Protein AF-A0A7V4Y3V0-F1 (afdb_monomer)

pLDDT: mean 94.72, std 4.35, range [62.28, 98.44]

Mean predicted aligned error: 4.03 Å

Structure (mmCIF, N/CA/C/O backbone):
data_AF-A0A7V4Y3V0-F1
#
_entry.id   AF-A0A7V4Y3V0-F1
#
loop_
_atom_site.group_PDB
_atom_site.id
_atom_site.type_symbol
_atom_site.label_atom_id
_atom_site.label_alt_id
_atom_site.label_comp_id
_atom_site.label_asym_id
_atom_site.label_entity_id
_atom_site.label_seq_id
_atom_site.pdbx_PDB_ins_code
_atom_site.Cartn_x
_atom_site.Cartn_y
_atom_site.Cartn_z
_atom_site.occupancy
_atom_site.B_iso_or_equiv
_atom_site.auth_seq_id
_atom_site.auth_comp_id
_atom_site.auth_asym_id
_atom_site.auth_atom_id
_atom_site.pdbx_PDB_model_num
ATOM 1 N N . ARG A 1 1 ? 7.352 -3.217 14.058 1.00 81.56 1 ARG A N 1
ATOM 2 C CA . ARG A 1 1 ? 6.715 -2.488 15.185 1.00 81.56 1 ARG A CA 1
ATOM 3 C C . ARG A 1 1 ? 5.507 -1.683 14.706 1.00 81.56 1 ARG A C 1
ATOM 5 O O . ARG A 1 1 ? 4.426 -2.053 15.117 1.00 81.56 1 ARG A O 1
ATOM 12 N N . LEU A 1 2 ? 5.648 -0.708 13.795 1.00 90.06 2 LEU A N 1
ATOM 13 C CA . LEU A 1 2 ? 4.498 -0.017 13.173 1.00 90.06 2 LEU A CA 1
ATOM 14 C C . LEU A 1 2 ? 3.911 -0.774 11.967 1.00 90.06 2 LEU A C 1
ATOM 16 O O . LEU A 1 2 ? 2.715 -1.006 11.931 1.00 90.06 2 LEU A O 1
ATOM 20 N N . ALA A 1 3 ? 4.748 -1.242 11.032 1.00 90.00 3 ALA A N 1
ATOM 21 C CA . ALA A 1 3 ? 4.279 -1.979 9.847 1.00 90.00 3 ALA A CA 1
ATOM 22 C C . ALA A 1 3 ? 3.391 -3.193 10.190 1.00 90.00 3 ALA A C 1
ATOM 24 O O . ALA A 1 3 ? 2.362 -3.409 9.563 1.00 90.00 3 ALA A O 1
ATOM 25 N N . GLU A 1 4 ? 3.754 -3.946 11.234 1.00 91.62 4 GLU A N 1
ATOM 26 C CA . GLU A 1 4 ? 2.937 -5.069 11.710 1.00 91.62 4 GLU A CA 1
ATOM 27 C C . GLU A 1 4 ? 1.598 -4.601 12.297 1.00 91.62 4 GLU A C 1
ATOM 29 O O . GLU A 1 4 ? 0.585 -5.238 12.042 1.00 91.62 4 GLU A O 1
ATOM 34 N N . LYS A 1 5 ? 1.568 -3.472 13.027 1.00 94.38 5 LYS A N 1
ATOM 35 C CA . LYS A 1 5 ? 0.326 -2.872 13.544 1.00 94.38 5 LYS A CA 1
ATOM 36 C C . LYS A 1 5 ? -0.589 -2.422 12.406 1.00 94.38 5 LYS A C 1
ATOM 38 O O . LYS A 1 5 ? -1.765 -2.757 12.425 1.00 94.38 5 LYS A O 1
ATOM 43 N N . LEU A 1 6 ? -0.037 -1.745 11.396 1.00 94.81 6 LEU A N 1
ATOM 44 C CA . LEU A 1 6 ? -0.783 -1.340 10.200 1.00 94.81 6 LEU A CA 1
ATOM 45 C C . LEU A 1 6 ? -1.409 -2.555 9.520 1.00 94.81 6 LEU A C 1
ATOM 47 O O . LEU A 1 6 ? -2.603 -2.562 9.253 1.00 94.81 6 LEU A O 1
ATOM 51 N N . LYS A 1 7 ? -0.634 -3.632 9.338 1.00 93.44 7 LYS A N 1
ATOM 52 C CA . LYS A 1 7 ? -1.130 -4.874 8.737 1.00 93.44 7 LYS A CA 1
ATOM 53 C C . LYS A 1 7 ? -2.375 -5.420 9.445 1.00 93.44 7 LYS A C 1
ATOM 55 O O . LYS A 1 7 ? -3.254 -5.957 8.781 1.00 93.44 7 LYS A O 1
ATOM 60 N N . GLN A 1 8 ? -2.468 -5.270 10.768 1.00 95.06 8 GLN A N 1
ATOM 61 C CA . GLN A 1 8 ? -3.620 -5.749 11.533 1.00 95.06 8 GLN A CA 1
ATOM 62 C C . GLN A 1 8 ? -4.925 -5.003 11.225 1.00 95.06 8 GLN A C 1
ATOM 64 O O . GLN A 1 8 ? -5.981 -5.584 11.463 1.00 95.06 8 GLN A O 1
ATOM 69 N N . ILE A 1 9 ? -4.882 -3.781 10.674 1.00 96.56 9 ILE A N 1
ATOM 70 C CA . ILE A 1 9 ? -6.077 -3.027 10.244 1.00 96.56 9 ILE A CA 1
ATOM 71 C C . ILE A 1 9 ? -6.858 -3.845 9.210 1.00 96.56 9 ILE A C 1
ATOM 73 O O . ILE A 1 9 ? -8.041 -4.131 9.381 1.00 96.56 9 ILE A O 1
ATOM 77 N N . TRP A 1 10 ? -6.176 -4.308 8.163 1.00 95.38 10 TRP A N 1
ATOM 78 C CA . TRP A 1 10 ? -6.819 -5.031 7.062 1.00 95.38 10 TRP A CA 1
ATOM 79 C C . TRP A 1 10 ? -7.136 -6.498 7.383 1.00 95.38 10 TRP A C 1
ATOM 81 O O . TRP A 1 10 ? -7.841 -7.157 6.623 1.00 95.38 10 TRP A O 1
ATOM 91 N N . LEU A 1 11 ? -6.639 -7.015 8.511 1.00 93.88 11 LEU A N 1
ATOM 92 C CA . LEU A 1 11 ? -6.898 -8.380 8.981 1.00 93.88 11 LEU A CA 1
ATOM 93 C C . LEU A 1 11 ? -8.047 -8.472 9.994 1.00 93.88 11 LEU A C 1
ATOM 95 O O . LEU A 1 11 ? -8.321 -9.563 10.499 1.00 93.88 11 LEU A O 1
ATOM 99 N N . GLN A 1 12 ? -8.707 -7.355 10.301 1.00 96.12 12 GLN A N 1
ATOM 100 C CA . GLN A 1 12 ? -9.849 -7.338 11.205 1.00 96.12 12 GLN A CA 1
ATOM 101 C C . GLN A 1 12 ? -11.042 -8.161 10.670 1.00 96.12 12 GLN A C 1
ATOM 103 O O . GLN A 1 12 ? -11.193 -8.388 9.462 1.00 96.12 12 GLN A O 1
ATOM 108 N N . PRO A 1 13 ? -11.908 -8.667 11.567 1.00 93.69 13 PRO A N 1
ATOM 109 C CA . PRO A 1 13 ? -13.053 -9.479 11.166 1.00 93.69 13 PRO A CA 1
ATOM 110 C C . PRO A 1 13 ? -14.083 -8.683 10.358 1.00 93.69 13 PRO A C 1
ATOM 112 O O . PRO A 1 13 ? -14.704 -9.239 9.450 1.00 93.69 13 PRO A O 1
ATOM 115 N N . ASP A 1 14 ? -14.225 -7.388 10.624 1.00 95.00 14 ASP A N 1
ATOM 116 C CA . ASP A 1 14 ? -15.209 -6.514 9.996 1.00 95.00 14 ASP A CA 1
ATOM 117 C C . ASP A 1 14 ? -14.655 -5.101 9.783 1.00 95.00 14 ASP A C 1
ATOM 119 O O . ASP A 1 14 ? -13.622 -4.711 10.329 1.00 95.00 14 ASP A O 1
ATOM 123 N N . ARG A 1 15 ? -15.363 -4.327 8.963 1.00 96.12 15 ARG A N 1
ATOM 124 C CA . ARG A 1 15 ? -14.950 -2.978 8.596 1.00 96.12 15 ARG A CA 1
ATOM 125 C C . ARG A 1 15 ? -14.903 -2.031 9.799 1.00 96.12 15 ARG A C 1
ATOM 127 O O . ARG A 1 15 ? -13.950 -1.274 9.939 1.00 96.12 15 ARG A O 1
ATOM 134 N N . GLY A 1 16 ? -15.878 -2.117 10.703 1.00 97.44 16 GLY A N 1
ATOM 135 C CA . GLY A 1 16 ? -15.933 -1.244 11.873 1.00 97.44 16 GLY A CA 1
ATOM 136 C C . GLY A 1 16 ? -14.800 -1.520 12.863 1.00 97.44 16 GLY A C 1
ATOM 137 O O . GLY A 1 16 ? -14.278 -0.594 13.481 1.00 97.44 16 GLY A O 1
ATOM 138 N N . SER A 1 17 ? -14.385 -2.781 13.032 1.00 97.69 17 SER A N 1
ATOM 139 C CA . SER A 1 17 ? -13.187 -3.099 13.823 1.00 97.69 17 SER A CA 1
ATOM 140 C C . SER A 1 17 ? -11.898 -2.608 13.159 1.00 97.69 17 SER A C 1
ATOM 142 O O . SER A 1 17 ? -11.019 -2.121 13.875 1.00 97.69 17 SER A O 1
ATOM 144 N N . ALA A 1 18 ? -11.801 -2.653 11.826 1.00 97.62 18 ALA A N 1
ATOM 145 C CA . ALA A 1 18 ? -10.679 -2.076 11.078 1.00 97.62 18 ALA A CA 1
ATOM 146 C C . ALA A 1 18 ? -10.562 -0.558 11.281 1.00 97.62 18 ALA A C 1
ATOM 148 O O . ALA A 1 18 ? -9.488 -0.077 11.635 1.00 97.62 18 ALA A O 1
ATOM 149 N N . GLU A 1 19 ? -11.667 0.177 11.134 1.00 98.19 19 GLU A N 1
ATOM 150 C CA . GLU A 1 19 ? -11.721 1.635 11.320 1.00 98.19 19 GLU A CA 1
ATOM 151 C C . GLU A 1 19 ? -11.306 2.040 12.739 1.00 98.19 19 GLU A C 1
ATOM 153 O O . GLU A 1 19 ? -10.449 2.905 12.918 1.00 98.19 19 GLU A O 1
ATOM 158 N N . ARG A 1 20 ? -11.832 1.354 13.766 1.00 98.44 20 ARG A N 1
ATOM 159 C CA . ARG A 1 20 ? -11.443 1.614 15.162 1.00 98.44 20 ARG A CA 1
ATOM 160 C C . ARG A 1 20 ? -9.951 1.393 15.398 1.00 98.44 20 ARG A C 1
ATOM 162 O O . ARG A 1 20 ? -9.318 2.185 16.089 1.00 98.44 20 ARG A O 1
ATOM 169 N N . LEU A 1 21 ? -9.383 0.318 14.849 1.00 98.19 21 LEU A N 1
ATOM 170 C CA . LEU A 1 21 ? -7.954 0.045 14.997 1.00 98.19 21 LEU A CA 1
ATOM 171 C C . LEU A 1 21 ? -7.095 1.072 14.247 1.00 98.19 21 LEU A C 1
ATOM 173 O O . LEU A 1 21 ? -6.056 1.477 14.767 1.00 98.19 21 LEU A O 1
ATOM 177 N N . ALA A 1 22 ? -7.520 1.500 13.057 1.00 98.06 22 ALA A N 1
ATOM 178 C CA . ALA A 1 22 ? -6.834 2.540 12.298 1.00 98.06 22 ALA A CA 1
ATOM 179 C C . ALA A 1 22 ? -6.774 3.850 13.092 1.00 98.06 22 ALA A C 1
ATOM 181 O O . ALA A 1 22 ? -5.689 4.406 13.242 1.00 98.06 22 ALA A O 1
ATOM 182 N N . GLN A 1 23 ? -7.893 4.266 13.692 1.00 98.12 23 GLN A N 1
ATOM 183 C CA . GLN A 1 23 ? -7.961 5.472 14.516 1.00 98.12 23 GLN A CA 1
ATOM 184 C C . GLN A 1 23 ? -7.002 5.414 15.715 1.00 98.12 23 GLN A C 1
ATOM 186 O O . GLN A 1 23 ? 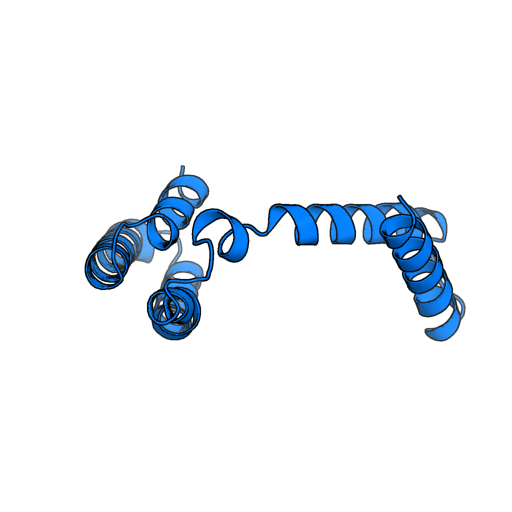-6.238 6.347 15.945 1.00 98.12 23 GLN A O 1
ATOM 191 N N . LEU A 1 24 ? -6.959 4.282 16.427 1.00 98.06 24 LEU A N 1
ATOM 192 C CA . LEU A 1 24 ? -6.021 4.086 17.541 1.00 98.06 24 LEU A CA 1
ATOM 193 C C . LEU A 1 24 ? -4.554 4.187 17.098 1.00 98.06 24 LEU A C 1
ATOM 195 O O . LEU A 1 24 ? -3.716 4.712 17.828 1.00 98.06 24 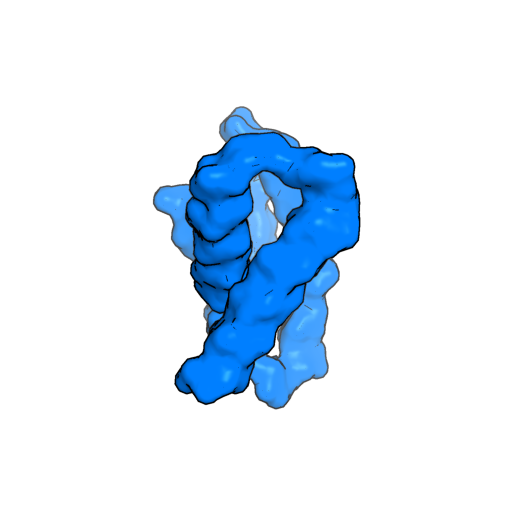LEU A O 1
ATOM 199 N N . ILE A 1 25 ? -4.224 3.665 15.913 1.00 97.81 25 ILE A N 1
ATOM 200 C CA . ILE A 1 25 ? -2.866 3.750 15.364 1.00 97.81 25 ILE A CA 1
ATOM 201 C C . ILE A 1 25 ? -2.541 5.187 14.949 1.00 97.81 25 ILE A C 1
ATOM 203 O O . ILE A 1 25 ? -1.428 5.638 15.212 1.00 97.81 25 ILE A O 1
ATOM 207 N N . ILE A 1 26 ? -3.488 5.901 14.338 1.00 97.81 26 ILE A N 1
ATOM 208 C CA . ILE A 1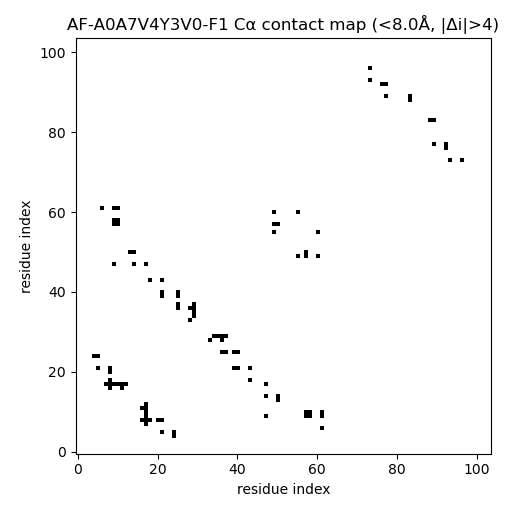 26 ? -3.328 7.314 13.979 1.00 97.81 26 ILE A CA 1
ATOM 209 C C . ILE A 1 26 ? -3.005 8.121 15.235 1.00 97.81 26 ILE A C 1
ATOM 211 O O . ILE A 1 26 ? -1.939 8.723 15.297 1.00 97.81 26 ILE A O 1
ATOM 215 N N . GLU A 1 27 ? -3.826 8.019 16.278 1.00 97.69 27 GLU A N 1
ATOM 216 C CA . GLU A 1 27 ? -3.615 8.727 17.546 1.00 97.69 27 GLU A CA 1
ATOM 217 C C . GLU A 1 27 ? -2.276 8.369 18.217 1.00 97.69 27 GLU A C 1
ATOM 219 O O . GLU A 1 27 ? -1.576 9.243 18.730 1.00 97.69 27 GLU A O 1
ATOM 224 N N . GLU A 1 28 ? -1.870 7.093 18.192 1.00 97.31 28 GLU A N 1
ATOM 225 C CA . GLU A 1 28 ? -0.600 6.647 18.787 1.00 97.31 28 GLU A CA 1
ATOM 226 C C . GLU A 1 28 ? 0.629 7.192 18.035 1.00 97.31 28 GLU A C 1
ATOM 228 O O . GLU A 1 28 ? 1.671 7.442 18.650 1.00 97.31 28 GLU A O 1
ATOM 233 N N . TYR A 1 29 ? 0.546 7.350 16.709 1.00 97.19 29 TYR A N 1
ATOM 234 C CA . TYR A 1 29 ? 1.708 7.639 15.862 1.00 97.19 29 TYR A CA 1
ATOM 235 C C . TYR A 1 29 ? 1.698 9.015 15.192 1.00 97.19 29 TYR A C 1
ATOM 237 O O . TYR A 1 29 ? 2.726 9.377 14.615 1.00 97.19 29 TYR A O 1
ATOM 245 N N . GLU A 1 30 ? 0.629 9.805 15.299 1.00 96.56 30 GLU A N 1
ATOM 246 C CA . GLU A 1 30 ? 0.509 11.124 14.661 1.00 96.56 30 GLU A CA 1
ATOM 247 C C . GLU A 1 30 ? 1.657 12.055 15.066 1.00 96.56 30 GLU A C 1
ATOM 249 O O . GLU A 1 30 ? 2.306 12.654 14.210 1.00 96.56 30 GLU A O 1
ATOM 254 N N . GLY A 1 31 ? 2.015 12.086 16.353 1.00 97.25 31 GLY A N 1
ATOM 255 C CA . GLY A 1 31 ? 3.124 12.912 16.840 1.00 97.25 31 GLY A CA 1
ATOM 256 C C . GLY A 1 31 ? 4.507 12.493 16.321 1.00 97.25 31 GLY A C 1
ATOM 257 O O . GLY A 1 31 ? 5.441 13.292 16.342 1.00 97.25 31 GLY A O 1
ATOM 258 N N . LYS A 1 32 ? 4.664 11.246 15.855 1.00 97.31 32 LYS A N 1
ATOM 259 C CA . LYS A 1 32 ? 5.948 10.711 15.376 1.00 97.31 32 LYS A CA 1
ATOM 260 C C . LYS A 1 32 ? 6.048 10.674 13.851 1.00 97.31 32 LYS A C 1
ATOM 262 O O . LYS A 1 32 ? 7.133 10.879 13.311 1.00 97.31 32 LYS A O 1
ATOM 267 N N . TYR A 1 33 ? 4.944 10.370 13.175 1.00 97.06 33 TYR A N 1
ATOM 268 C CA . TYR A 1 33 ? 4.866 10.171 11.728 1.00 97.06 33 TYR A CA 1
ATOM 269 C C . TYR A 1 33 ? 3.606 10.848 11.152 1.00 97.06 33 TYR A C 1
ATOM 271 O O . TYR A 1 33 ? 2.744 10.157 10.604 1.00 97.06 33 TYR A O 1
ATOM 279 N N . PRO A 1 34 ? 3.483 12.184 11.252 1.00 97.50 34 PRO A N 1
ATOM 280 C CA . PRO A 1 34 ? 2.244 12.896 10.926 1.00 97.50 34 PRO A CA 1
ATOM 281 C C . PRO A 1 34 ? 1.817 12.714 9.465 1.00 97.50 34 PRO A C 1
ATOM 283 O O . PRO A 1 34 ? 0.646 12.489 9.180 1.00 97.50 34 PRO A O 1
ATOM 286 N N . GLU A 1 35 ? 2.765 12.738 8.527 1.00 97.88 35 GLU A N 1
ATOM 287 C CA . GLU A 1 35 ? 2.481 12.553 7.096 1.00 97.88 35 GLU A CA 1
ATOM 288 C C . GLU A 1 35 ? 1.986 11.136 6.780 1.00 97.88 35 GLU A C 1
ATOM 290 O O . GLU A 1 35 ? 1.068 10.959 5.984 1.00 97.88 35 GLU A O 1
ATOM 295 N N . ALA A 1 36 ? 2.559 10.122 7.436 1.00 96.69 36 ALA A N 1
ATOM 296 C CA . ALA A 1 36 ? 2.141 8.737 7.245 1.00 96.69 36 ALA A CA 1
ATOM 297 C C . ALA A 1 36 ? 0.742 8.485 7.821 1.00 96.69 36 ALA A C 1
ATOM 299 O O . ALA A 1 36 ? -0.030 7.739 7.226 1.00 96.69 36 ALA A O 1
ATOM 300 N N . MET A 1 37 ? 0.418 9.097 8.966 1.00 97.75 37 MET A N 1
ATOM 301 C CA . MET A 1 37 ? -0.910 8.966 9.568 1.00 97.75 37 MET A CA 1
ATOM 302 C C . MET A 1 37 ? -1.972 9.714 8.764 1.00 97.75 37 MET A C 1
ATOM 304 O O . MET A 1 37 ? -3.034 9.154 8.531 1.00 97.75 37 MET A O 1
ATOM 308 N N . ARG A 1 38 ? -1.654 10.904 8.238 1.00 98.19 38 ARG A N 1
ATOM 309 C CA . ARG A 1 38 ? -2.540 11.620 7.311 1.00 98.19 38 ARG A CA 1
ATOM 310 C C . ARG A 1 38 ? -2.824 10.805 6.051 1.00 98.19 38 ARG A C 1
ATOM 312 O O . ARG A 1 38 ? -3.969 10.674 5.651 1.00 98.19 38 ARG A O 1
ATOM 319 N N . CYS A 1 39 ? -1.788 10.208 5.461 1.00 97.94 39 CYS A N 1
ATOM 320 C CA . CYS A 1 39 ? -1.941 9.323 4.306 1.00 97.94 39 CYS A CA 1
ATOM 321 C C . CYS A 1 39 ? -2.843 8.117 4.621 1.00 97.94 39 CYS A C 1
ATOM 323 O O . CYS A 1 39 ? -3.698 7.755 3.817 1.00 97.94 39 CYS A O 1
ATOM 325 N N . LEU A 1 40 ? -2.673 7.507 5.800 1.00 97.38 40 LEU A N 1
ATOM 326 C CA . LEU A 1 40 ? -3.546 6.425 6.249 1.00 97.38 40 LEU A CA 1
ATOM 327 C C . LEU A 1 40 ? -4.996 6.898 6.390 1.00 97.38 40 LEU A C 1
ATOM 329 O O . LEU A 1 40 ? -5.879 6.195 5.923 1.00 97.38 40 LEU A O 1
ATOM 333 N N . GLU A 1 41 ? -5.229 8.053 7.013 1.00 97.62 41 GLU A N 1
ATOM 334 C CA . GLU A 1 41 ? -6.563 8.623 7.231 1.00 97.62 41 GLU A CA 1
ATOM 335 C C . GLU A 1 41 ? -7.271 8.949 5.908 1.00 97.62 41 GLU A C 1
ATOM 337 O O . GLU A 1 41 ? -8.392 8.496 5.683 1.00 97.62 41 GLU A O 1
ATOM 342 N N . GLU A 1 42 ? -6.592 9.654 4.998 1.00 98.12 42 GLU A N 1
ATOM 343 C CA . GLU A 1 42 ? -7.123 10.044 3.684 1.00 98.12 42 GLU A CA 1
ATOM 344 C C . GLU A 1 42 ? -7.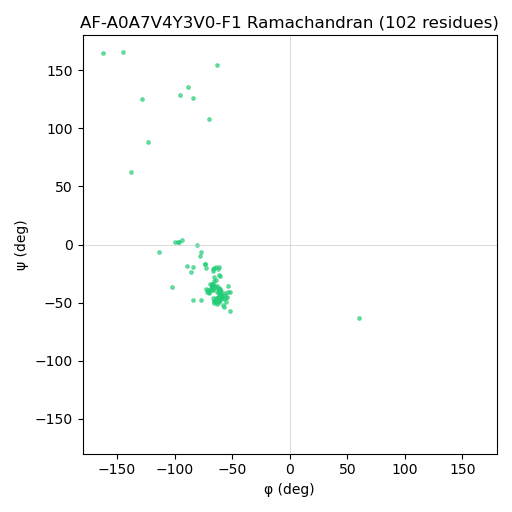472 8.833 2.807 1.00 98.12 42 GLU A C 1
ATOM 346 O O . GLU A 1 42 ? -8.463 8.859 2.081 1.00 98.12 42 GLU A O 1
ATOM 351 N N . CYS A 1 43 ? -6.674 7.763 2.870 1.00 96.69 43 CYS A N 1
ATOM 352 C CA . CYS A 1 43 ? -6.866 6.565 2.049 1.00 96.69 43 CYS A CA 1
ATOM 353 C C . CYS A 1 43 ? -7.615 5.432 2.769 1.00 96.69 43 CYS A C 1
ATOM 355 O O . CYS A 1 43 ? -7.758 4.344 2.200 1.00 96.69 43 CYS A O 1
ATOM 357 N N . LEU A 1 44 ? -8.063 5.634 4.015 1.00 97.06 44 LEU A N 1
ATOM 358 C CA . LEU A 1 44 ? -8.613 4.554 4.837 1.00 97.06 44 LEU A CA 1
ATOM 359 C C . LEU A 1 44 ? -9.856 3.942 4.190 1.00 97.06 44 LEU A C 1
ATOM 361 O O . LEU A 1 44 ? -9.918 2.722 4.041 1.00 97.06 44 LEU A O 1
ATOM 365 N N . GLU A 1 45 ? -10.794 4.791 3.772 1.00 96.75 45 GLU A N 1
ATOM 366 C CA . GLU A 1 45 ? -12.057 4.411 3.130 1.00 96.75 45 GLU A CA 1
ATOM 367 C C . GLU A 1 45 ? -11.826 3.464 1.946 1.00 96.75 45 GLU A C 1
ATOM 369 O O . GLU A 1 45 ? -12.300 2.323 1.945 1.00 96.75 45 GLU A O 1
ATOM 374 N N . ASP A 1 46 ? -11.020 3.914 0.984 1.00 95.94 46 ASP A N 1
ATOM 375 C CA . ASP A 1 46 ? -10.691 3.162 -0.226 1.00 95.94 46 ASP A CA 1
ATOM 376 C C . ASP A 1 46 ? -9.982 1.847 0.120 1.00 95.94 46 ASP A C 1
ATOM 378 O O . ASP A 1 46 ? -10.278 0.789 -0.441 1.00 95.94 46 ASP A O 1
ATOM 382 N N . SER A 1 47 ? -9.079 1.874 1.107 1.00 95.00 47 SER A N 1
ATOM 383 C CA . SER A 1 47 ? -8.330 0.685 1.520 1.00 95.00 47 SER A CA 1
ATOM 384 C C . SER A 1 47 ? -9.205 -0.402 2.157 1.00 95.00 47 SER A C 1
ATOM 386 O O . SER A 1 47 ? -8.819 -1.571 2.152 1.00 95.00 47 SER A O 1
ATOM 388 N N . LEU A 1 48 ? -10.377 -0.046 2.696 1.00 96.25 48 LEU A N 1
ATOM 389 C CA . LEU A 1 48 ? -11.312 -0.963 3.354 1.00 96.25 48 LEU A CA 1
ATOM 390 C C . LEU A 1 48 ? -12.473 -1.388 2.444 1.00 96.25 48 LEU A C 1
ATOM 392 O O . LEU A 1 48 ? -13.336 -2.165 2.858 1.00 96.25 48 LEU A O 1
ATOM 396 N N . GLN A 1 49 ? -12.507 -0.945 1.187 1.00 95.50 49 GLN A N 1
ATOM 397 C CA . GLN A 1 49 ? -13.631 -1.219 0.292 1.00 95.50 49 GLN A CA 1
ATOM 398 C C . GLN A 1 49 ? -13.847 -2.719 0.025 1.00 95.50 49 GLN A C 1
ATOM 400 O O . GLN A 1 49 ? -14.981 -3.147 -0.196 1.00 95.50 49 GLN A O 1
ATOM 405 N N . PHE A 1 50 ? -12.794 -3.541 0.133 1.00 94.81 50 PHE A N 1
ATOM 406 C CA . PHE A 1 50 ? -12.888 -4.997 -0.021 1.00 94.81 50 PHE A CA 1
ATOM 407 C C . PHE A 1 50 ? -13.812 -5.664 1.014 1.00 94.81 50 PHE A C 1
ATOM 409 O O . PHE A 1 50 ? -14.287 -6.768 0.767 1.00 94.81 50 PHE A O 1
ATOM 416 N N . TYR A 1 51 ? -14.118 -5.020 2.151 1.00 95.38 51 TYR A N 1
ATOM 417 C CA . TYR A 1 51 ? -15.079 -5.558 3.124 1.00 95.38 51 TYR A CA 1
ATOM 418 C C . TYR A 1 51 ? -16.508 -5.663 2.571 1.00 95.38 51 TYR A C 1
ATOM 420 O O . TYR A 1 51 ? -17.301 -6.432 3.112 1.00 95.38 51 TYR A O 1
ATOM 428 N N . ASN A 1 52 ? -16.827 -4.942 1.493 1.00 95.38 52 ASN A N 1
ATOM 429 C CA . ASN A 1 52 ? -18.120 -5.032 0.811 1.00 95.38 52 ASN A CA 1
ATOM 430 C C . ASN A 1 52 ? -18.249 -6.280 -0.084 1.00 95.38 52 ASN A C 1
ATOM 432 O O . ASN A 1 52 ? -19.329 -6.536 -0.609 1.00 95.38 52 ASN A O 1
ATOM 436 N N . PHE A 1 53 ? -17.169 -7.048 -0.254 1.00 94.69 53 PHE A N 1
ATOM 437 C CA . PHE A 1 53 ? -17.079 -8.184 -1.171 1.00 94.69 53 PHE A CA 1
ATOM 438 C C . PHE A 1 53 ? -16.694 -9.453 -0.392 1.00 94.69 53 PHE A C 1
ATOM 440 O O . PHE A 1 53 ? -15.504 -9.743 -0.232 1.00 94.69 53 PHE A O 1
ATOM 447 N N . PRO A 1 54 ? -17.666 -10.207 0.156 1.00 90.31 54 PRO A N 1
ATOM 448 C CA . PRO A 1 54 ? -17.395 -11.368 1.012 1.00 90.31 54 PRO A CA 1
ATOM 449 C C . PRO A 1 54 ? -16.629 -12.501 0.308 1.00 90.31 54 PRO A C 1
ATOM 451 O O . PRO A 1 54 ? -15.998 -13.320 0.973 1.00 90.31 54 PRO A O 1
ATOM 454 N N . GLU A 1 55 ? -16.666 -12.552 -1.021 1.00 93.75 55 GLU A N 1
ATOM 455 C CA . GLU A 1 55 ? -15.927 -13.492 -1.861 1.00 93.75 55 GLU A CA 1
ATOM 456 C C . GLU A 1 55 ? -14.420 -13.195 -1.952 1.00 93.75 55 GLU A C 1
ATOM 458 O O . GLU A 1 55 ? -13.644 -14.068 -2.350 1.00 93.75 55 GLU A O 1
ATOM 463 N N . ILE A 1 56 ? -13.985 -11.985 -1.583 1.00 91.88 56 ILE A N 1
ATOM 464 C CA . ILE A 1 56 ? -12.574 -11.599 -1.615 1.00 91.88 56 ILE A CA 1
ATOM 465 C C . ILE A 1 56 ? -11.877 -12.059 -0.331 1.00 91.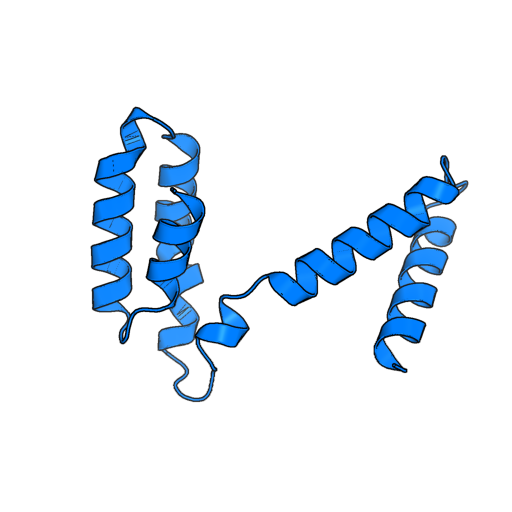88 56 ILE A C 1
ATOM 467 O O . ILE A 1 56 ? -12.244 -11.692 0.786 1.00 91.88 56 ILE A O 1
ATOM 471 N N . ASP A 1 57 ? -10.784 -12.809 -0.490 1.00 91.00 57 ASP A N 1
ATOM 472 C CA . ASP A 1 57 ? -9.904 -13.139 0.630 1.00 91.00 57 ASP A CA 1
ATOM 473 C C . ASP A 1 57 ? -9.137 -11.890 1.092 1.00 91.00 57 ASP A C 1
ATOM 475 O O . ASP A 1 57 ? -8.194 -11.425 0.439 1.00 91.00 57 ASP A O 1
ATOM 479 N N . LYS A 1 58 ? -9.524 -11.389 2.269 1.00 89.00 58 LYS A N 1
ATOM 480 C CA . LYS A 1 58 ? -8.925 -10.232 2.949 1.00 89.00 58 LYS A CA 1
ATOM 481 C C . LYS A 1 58 ? -7.408 -10.353 3.089 1.00 89.00 58 LYS A C 1
ATOM 483 O O . LYS A 1 58 ? -6.692 -9.388 2.850 1.00 89.00 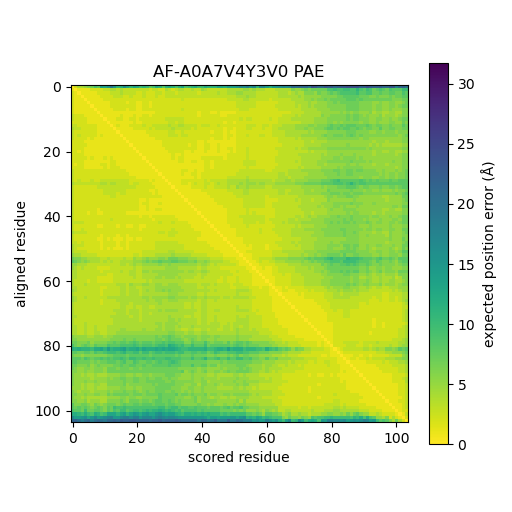58 LYS A O 1
ATOM 488 N N . ARG A 1 59 ? -6.893 -11.546 3.417 1.00 89.25 59 ARG A N 1
ATOM 489 C CA . ARG A 1 59 ? -5.448 -11.776 3.598 1.00 89.25 59 ARG A CA 1
ATOM 490 C C . ARG A 1 59 ? -4.691 -11.653 2.287 1.00 89.25 59 ARG A C 1
ATOM 492 O O . ARG A 1 59 ? -3.537 -11.227 2.282 1.00 89.25 59 ARG A O 1
ATOM 499 N N . ARG A 1 60 ? -5.321 -12.076 1.192 1.00 91.25 60 ARG A N 1
ATOM 500 C CA . ARG A 1 60 ? -4.724 -12.043 -0.140 1.00 91.25 60 ARG A CA 1
ATOM 501 C C . ARG A 1 60 ? -4.743 -10.628 -0.709 1.00 91.25 60 ARG A C 1
ATOM 503 O O . ARG A 1 60 ? -3.702 -10.178 -1.174 1.00 91.25 60 ARG A O 1
ATOM 510 N N . ILE A 1 61 ? -5.879 -9.930 -0.640 1.00 91.62 61 ILE A N 1
ATOM 511 C CA . ILE A 1 61 ? -6.017 -8.576 -1.203 1.00 91.62 61 ILE A CA 1
ATOM 512 C C . ILE A 1 61 ? -5.202 -7.534 -0.428 1.00 91.62 61 ILE A C 1
ATOM 514 O O . ILE A 1 61 ? -4.625 -6.639 -1.035 1.00 91.62 61 ILE A O 1
ATOM 518 N N . SER A 1 62 ? -5.070 -7.685 0.894 1.00 89.38 62 SER A N 1
ATOM 519 C CA . SER A 1 62 ? -4.276 -6.771 1.722 1.00 89.38 62 SER A CA 1
ATOM 520 C C . SER A 1 62 ? -2.767 -7.050 1.674 1.00 89.38 62 SER A C 1
ATOM 522 O O . SER A 1 62 ? -1.993 -6.405 2.383 1.00 89.38 62 SER A O 1
ATOM 524 N N . SER A 1 63 ? -2.321 -8.062 0.922 1.00 90.00 63 SER A N 1
ATOM 525 C CA . SER A 1 63 ? -0.909 -8.425 0.816 1.00 90.00 63 SER A CA 1
ATOM 526 C C . SER A 1 63 ? -0.268 -7.789 -0.410 1.00 90.00 63 SER A C 1
ATOM 528 O O . SER A 1 63 ? -0.702 -8.001 -1.537 1.00 90.00 63 SER A O 1
ATOM 530 N N . THR A 1 64 ? 0.858 -7.109 -0.210 1.00 92.12 64 THR A N 1
ATOM 531 C CA . THR A 1 64 ? 1.694 -6.601 -1.306 1.00 92.12 64 THR A CA 1
ATOM 532 C C . THR A 1 64 ? 2.822 -7.561 -1.688 1.00 92.12 64 THR A C 1
ATOM 534 O O . THR A 1 64 ? 3.621 -7.244 -2.560 1.00 92.12 64 THR A O 1
ATOM 537 N N . ASN A 1 65 ? 2.903 -8.757 -1.087 1.00 91.44 65 ASN A N 1
ATOM 538 C CA . ASN A 1 65 ? 4.042 -9.671 -1.257 1.00 91.44 65 ASN A CA 1
ATOM 539 C C . ASN A 1 65 ? 4.327 -10.030 -2.721 1.00 91.44 65 ASN A C 1
ATOM 541 O O . ASN A 1 65 ? 5.491 -10.084 -3.122 1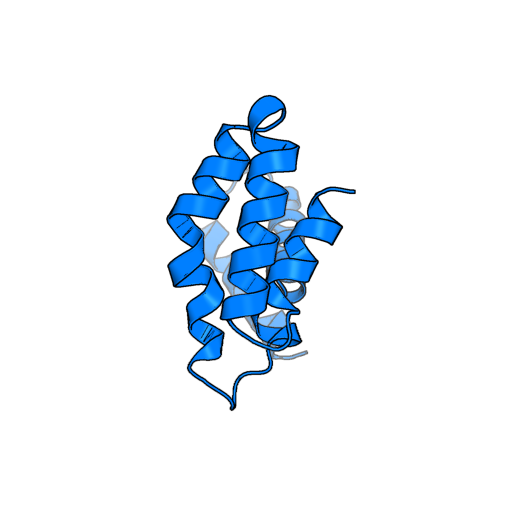.00 91.44 65 ASN A O 1
ATOM 545 N N . VAL A 1 66 ? 3.276 -10.288 -3.505 1.00 91.12 66 VAL A N 1
ATOM 546 C CA . VAL A 1 66 ? 3.403 -10.621 -4.931 1.00 91.12 66 VAL A CA 1
ATOM 547 C C . VAL A 1 66 ? 3.947 -9.416 -5.697 1.00 91.12 66 VAL A C 1
ATOM 549 O O . VAL A 1 66 ? 4.975 -9.533 -6.357 1.00 91.12 66 VAL A O 1
ATOM 552 N N . LEU A 1 67 ? 3.340 -8.240 -5.511 1.00 94.06 67 LEU A N 1
ATOM 553 C CA . LEU A 1 67 ? 3.768 -6.992 -6.151 1.00 94.06 67 LEU A CA 1
ATOM 554 C C . LEU A 1 67 ? 5.212 -6.626 -5.788 1.00 94.06 67 LEU A C 1
ATOM 556 O O . LEU A 1 67 ? 6.017 -6.324 -6.663 1.00 94.06 67 LEU A O 1
ATOM 560 N N . GLU A 1 68 ? 5.576 -6.709 -4.509 1.00 95.19 68 GLU A N 1
ATOM 561 C CA . GLU A 1 68 ? 6.930 -6.425 -4.029 1.00 95.19 68 GLU A CA 1
ATOM 562 C C . GLU A 1 68 ? 7.960 -7.416 -4.576 1.00 95.19 68 GLU A C 1
ATOM 564 O O . GLU A 1 68 ? 9.092 -7.034 -4.880 1.00 95.19 68 GLU A O 1
ATOM 569 N N . ARG A 1 69 ? 7.591 -8.694 -4.731 1.00 95.25 69 ARG A N 1
ATOM 570 C CA . ARG A 1 69 ? 8.460 -9.700 -5.353 1.00 95.25 69 ARG A CA 1
ATOM 571 C C . ARG A 1 69 ? 8.697 -9.382 -6.827 1.00 95.25 69 ARG A C 1
ATOM 573 O O . ARG A 1 69 ? 9.858 -9.343 -7.233 1.00 95.25 69 ARG A O 1
ATOM 580 N N . THR A 1 70 ? 7.641 -9.100 -7.586 1.00 95.38 70 THR A N 1
ATOM 581 C CA . THR A 1 70 ? 7.729 -8.723 -9.004 1.00 95.38 70 THR A CA 1
ATOM 582 C C . THR A 1 70 ? 8.539 -7.436 -9.184 1.00 95.38 70 THR A C 1
ATOM 584 O O . THR A 1 70 ? 9.488 -7.400 -9.965 1.00 95.38 70 THR A O 1
ATOM 587 N N . ASN A 1 71 ? 8.261 -6.397 -8.390 1.00 96.19 71 ASN A N 1
ATOM 588 C CA . ASN A 1 71 ? 8.993 -5.127 -8.429 1.00 96.19 71 ASN A CA 1
ATOM 589 C C . ASN A 1 71 ? 10.476 -5.293 -8.082 1.00 96.19 71 ASN A C 1
ATOM 591 O O . ASN A 1 71 ? 11.336 -4.659 -8.697 1.00 96.19 71 ASN A O 1
ATOM 595 N N . ARG A 1 72 ? 10.800 -6.143 -7.100 1.00 96.81 72 ARG A N 1
ATOM 596 C CA . ARG A 1 72 ? 12.191 -6.448 -6.741 1.00 96.81 72 ARG A CA 1
ATOM 597 C C . ARG A 1 72 ? 12.935 -7.090 -7.906 1.00 96.81 72 ARG A C 1
ATOM 599 O O . ARG A 1 72 ? 14.080 -6.722 -8.152 1.00 96.81 72 ARG A O 1
ATOM 606 N N . GLU A 1 73 ? 12.296 -8.008 -8.619 1.00 95.81 73 GLU A N 1
ATOM 607 C CA . GLU A 1 73 ? 12.916 -8.707 -9.741 1.00 95.81 73 GLU A CA 1
ATOM 608 C C . GLU A 1 73 ? 13.097 -7.796 -10.962 1.00 95.81 73 GLU A C 1
ATOM 610 O O . GLU A 1 73 ? 14.184 -7.767 -11.539 1.00 95.81 73 GLU A O 1
ATOM 615 N N . ILE A 1 74 ? 12.107 -6.949 -11.267 1.00 95.69 74 ILE A N 1
ATOM 616 C CA . ILE A 1 74 ? 12.240 -5.892 -12.283 1.00 95.69 74 ILE A CA 1
ATOM 617 C C . ILE A 1 74 ? 13.441 -4.995 -11.964 1.00 95.69 74 ILE A C 1
ATOM 619 O O . ILE A 1 74 ? 14.302 -4.792 -12.818 1.00 95.69 74 ILE A O 1
ATOM 623 N N . ARG A 1 75 ? 13.550 -4.509 -10.717 1.00 95.75 75 ARG A N 1
ATOM 624 C CA . ARG A 1 75 ? 14.676 -3.670 -10.268 1.00 95.75 75 ARG A CA 1
ATOM 625 C C . ARG A 1 75 ? 16.018 -4.404 -10.319 1.00 95.75 75 ARG A C 1
ATOM 627 O O . ARG A 1 75 ? 17.037 -3.779 -10.601 1.00 95.75 75 ARG A O 1
ATOM 634 N N . ARG A 1 76 ? 16.046 -5.709 -10.025 1.00 96.12 76 ARG A N 1
ATOM 635 C CA . ARG A 1 76 ? 17.264 -6.533 -10.088 1.00 96.12 76 ARG A CA 1
ATOM 636 C C . ARG A 1 76 ? 17.765 -6.658 -11.524 1.00 96.12 76 ARG A C 1
ATOM 638 O O . ARG A 1 76 ? 18.948 -6.438 -11.767 1.00 96.12 76 ARG A O 1
ATOM 645 N N . ARG A 1 77 ? 16.873 -6.989 -12.460 1.00 95.19 77 ARG A N 1
ATOM 646 C CA . ARG A 1 77 ? 17.208 -7.176 -13.879 1.00 95.19 77 ARG A CA 1
ATOM 647 C C . ARG A 1 77 ? 17.560 -5.857 -14.560 1.00 95.19 77 ARG A C 1
ATOM 649 O O . ARG A 1 77 ? 18.545 -5.805 -15.288 1.00 95.19 77 ARG A O 1
ATOM 656 N N . SER A 1 78 ? 16.822 -4.783 -14.277 1.00 95.69 78 SER A N 1
ATOM 657 C CA . SER A 1 78 ? 17.107 -3.468 -14.861 1.00 95.69 78 SER A CA 1
ATOM 658 C C . SER A 1 78 ? 18.437 -2.885 -14.383 1.00 95.69 78 SER A C 1
ATOM 660 O O . SER A 1 78 ? 19.150 -2.277 -15.177 1.00 95.69 78 SER A O 1
ATOM 662 N N . ARG A 1 79 ? 18.831 -3.143 -13.128 1.00 95.69 79 ARG A N 1
ATOM 663 C CA . ARG A 1 79 ? 20.130 -2.713 -12.588 1.00 95.69 79 ARG A CA 1
ATOM 664 C C . ARG A 1 79 ? 21.326 -3.301 -13.346 1.00 95.69 79 ARG A C 1
ATOM 666 O O . ARG A 1 79 ? 22.373 -2.673 -13.358 1.00 95.69 79 ARG A O 1
ATOM 673 N N . MET A 1 80 ? 21.190 -4.467 -13.986 1.00 93.69 80 MET A N 1
ATOM 674 C CA . MET A 1 80 ? 22.280 -5.050 -14.787 1.00 93.69 80 MET A CA 1
ATOM 675 C C . MET A 1 80 ? 22.527 -4.317 -16.112 1.00 93.69 80 MET A C 1
ATOM 677 O O . MET A 1 80 ? 23.602 -4.462 -16.682 1.00 93.69 80 MET A O 1
ATOM 681 N N . VAL A 1 81 ? 21.547 -3.557 -16.608 1.00 92.19 81 VAL A N 1
ATOM 682 C CA . VAL A 1 81 ? 21.645 -2.822 -17.881 1.00 92.19 81 VAL A CA 1
ATOM 683 C C . VAL A 1 81 ? 22.219 -1.410 -17.680 1.00 92.19 81 VAL A C 1
ATOM 685 O O . VAL A 1 81 ? 22.737 -0.835 -18.630 1.00 92.19 81 VAL A O 1
ATOM 688 N N . ASP A 1 82 ? 22.191 -0.891 -16.445 1.00 92.00 82 ASP A N 1
ATOM 689 C CA . ASP A 1 82 ? 22.655 0.439 -16.002 1.00 92.00 82 ASP A CA 1
ATOM 690 C C . ASP A 1 82 ? 21.943 1.623 -16.690 1.00 92.00 82 ASP A C 1
ATOM 692 O O . ASP A 1 82 ? 21.179 2.345 -16.048 1.00 92.00 82 ASP A O 1
ATOM 696 N N . VAL A 1 83 ? 22.088 1.774 -18.011 1.00 95.25 83 VAL A N 1
ATOM 697 C CA . VAL A 1 83 ? 21.432 2.812 -18.821 1.00 95.25 83 VAL A CA 1
ATOM 698 C C . VAL A 1 83 ? 20.717 2.186 -20.014 1.00 95.25 83 VAL A C 1
ATOM 700 O O . VAL A 1 83 ? 21.314 1.501 -20.843 1.00 95.25 83 VAL A O 1
ATOM 703 N N . PHE A 1 84 ? 19.421 2.471 -20.143 1.00 96.75 84 PHE A N 1
ATOM 704 C CA . PHE A 1 84 ? 18.636 2.038 -21.295 1.00 96.75 84 PHE A CA 1
ATOM 705 C C . PHE A 1 84 ? 18.707 3.075 -22.423 1.00 96.75 84 PHE A C 1
ATOM 707 O O . PHE A 1 84 ? 18.523 4.264 -22.163 1.00 96.75 84 PHE A O 1
ATOM 714 N N . PRO A 1 85 ? 18.898 2.650 -23.686 1.00 96.12 85 PRO A N 1
ATOM 715 C CA . PRO A 1 85 ? 18.976 3.566 -24.824 1.00 96.12 85 PRO A CA 1
ATOM 716 C C . PRO A 1 85 ? 17.613 4.158 -25.221 1.00 96.12 85 PRO A C 1
ATOM 718 O O . PRO A 1 85 ? 17.566 5.137 -25.959 1.00 96.12 85 PRO A O 1
ATOM 721 N N . SER A 1 86 ? 16.501 3.561 -24.770 1.00 97.38 86 SER A N 1
ATOM 722 C CA . SER A 1 86 ? 15.141 4.057 -25.007 1.00 97.38 86 SER A CA 1
ATOM 723 C C . SER A 1 86 ? 14.132 3.445 -24.026 1.00 97.38 86 SER A C 1
ATOM 725 O O . SE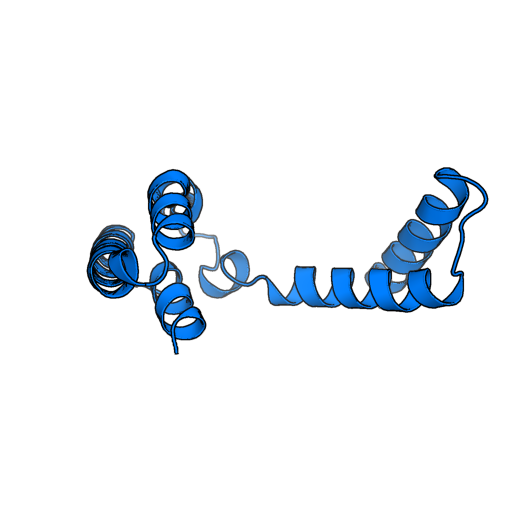R A 1 86 ? 14.406 2.409 -23.405 1.00 97.38 86 SER A O 1
ATOM 727 N N . VAL A 1 87 ? 12.938 4.040 -23.929 1.00 97.19 87 VAL A N 1
ATOM 728 C CA . VAL A 1 87 ? 11.824 3.515 -23.116 1.00 97.19 87 VAL A CA 1
ATOM 729 C C . VAL A 1 87 ? 11.381 2.138 -23.616 1.00 97.19 87 VAL A C 1
ATOM 731 O O . VAL A 1 87 ? 11.140 1.239 -22.815 1.00 97.19 87 VAL A O 1
ATOM 734 N N . GLU A 1 88 ? 11.358 1.918 -24.931 1.00 98.12 88 GLU A N 1
ATOM 735 C CA . GLU A 1 88 ? 10.999 0.634 -25.547 1.00 98.12 88 GLU A CA 1
ATOM 736 C C . GLU A 1 88 ? 11.991 -0.472 -25.179 1.00 98.12 88 GLU A C 1
ATOM 738 O O . GLU A 1 88 ? 11.635 -1.647 -25.124 1.00 98.12 88 GLU A O 1
ATOM 743 N N . SER A 1 89 ? 13.258 -0.123 -24.948 1.00 96.94 89 SER A N 1
ATOM 744 C CA . SER A 1 89 ? 14.278 -1.090 -24.531 1.00 96.94 89 SER A CA 1
ATOM 745 C C . SER A 1 89 ? 14.071 -1.529 -23.079 1.00 96.94 89 SER A C 1
ATOM 747 O O . SER A 1 89 ? 14.195 -2.714 -22.778 1.00 96.94 89 SER A O 1
ATOM 749 N N . TYR A 1 90 ? 13.672 -0.605 -22.200 1.00 96.81 90 TYR A N 1
ATOM 750 C CA . TYR A 1 90 ? 13.256 -0.939 -20.835 1.00 96.81 90 TYR A CA 1
ATOM 751 C C . TYR A 1 90 ? 11.963 -1.762 -20.825 1.00 96.81 90 TYR A C 1
ATOM 753 O O . TYR A 1 90 ? 11.893 -2.797 -20.162 1.00 96.81 90 TYR A O 1
ATOM 761 N N . LEU A 1 91 ? 10.967 -1.344 -21.614 1.00 97.44 91 LEU A N 1
ATOM 762 C CA . LEU A 1 91 ? 9.686 -2.036 -21.717 1.00 97.44 91 LEU A CA 1
ATOM 763 C C . LEU A 1 91 ? 9.875 -3.483 -22.175 1.00 97.44 91 LEU A C 1
ATOM 765 O O . LEU A 1 91 ? 9.327 -4.380 -21.549 1.00 97.44 91 LEU A O 1
ATOM 769 N N . ARG A 1 92 ? 10.716 -3.728 -23.189 1.00 96.94 92 ARG A N 1
ATOM 770 C CA . ARG A 1 92 ? 11.049 -5.086 -23.647 1.00 96.94 92 ARG A CA 1
ATOM 771 C C . ARG A 1 92 ? 11.591 -5.966 -22.522 1.00 96.94 92 ARG A C 1
ATOM 773 O O . ARG A 1 92 ? 11.120 -7.085 -22.370 1.00 96.94 92 ARG A O 1
ATOM 780 N N . LEU A 1 93 ? 12.527 -5.470 -21.710 1.00 95.75 93 LEU A N 1
ATOM 781 C CA . LEU A 1 93 ? 13.063 -6.237 -20.579 1.00 95.75 93 LEU A CA 1
ATOM 782 C C . LEU A 1 93 ? 11.973 -6.584 -19.559 1.00 95.75 93 LEU A C 1
ATOM 784 O O . LEU A 1 93 ? 11.900 -7.727 -19.106 1.00 95.75 93 LEU A O 1
ATOM 788 N N . VAL A 1 94 ? 11.131 -5.610 -19.202 1.00 96.56 94 VAL A N 1
ATOM 789 C CA . VAL A 1 94 ? 10.036 -5.825 -18.247 1.00 96.56 94 VAL A CA 1
ATOM 790 C C . VAL A 1 94 ? 9.021 -6.815 -18.810 1.00 96.56 94 VAL A C 1
ATOM 792 O O . VAL A 1 94 ? 8.656 -7.755 -18.114 1.00 96.56 94 VAL A O 1
ATOM 795 N N . THR A 1 95 ? 8.604 -6.658 -20.066 1.00 96.81 95 THR A N 1
ATOM 796 C CA . THR A 1 95 ? 7.649 -7.556 -20.722 1.00 96.81 95 THR A CA 1
ATOM 797 C C . THR A 1 95 ? 8.192 -8.976 -20.836 1.00 96.81 95 THR A C 1
ATOM 799 O O . THR A 1 95 ? 7.472 -9.901 -20.481 1.00 96.81 95 THR A O 1
ATOM 802 N N . CYS A 1 96 ? 9.449 -9.168 -21.255 1.00 95.81 96 CYS A N 1
ATOM 803 C CA . CYS A 1 96 ? 10.055 -10.502 -21.299 1.00 95.81 96 CYS A CA 1
ATOM 804 C C . CYS A 1 96 ? 10.060 -11.161 -19.917 1.00 95.81 96 CYS A C 1
ATOM 806 O O . CYS A 1 96 ? 9.657 -12.311 -19.791 1.00 95.81 96 CYS A O 1
ATOM 808 N N . TYR A 1 97 ? 10.436 -10.422 -18.867 1.00 94.69 97 TYR A N 1
ATOM 809 C CA . TYR A 1 97 ? 10.370 -10.952 -17.506 1.00 94.69 97 TYR A CA 1
ATOM 810 C C . TYR A 1 97 ? 8.939 -11.313 -17.084 1.00 94.69 97 TYR A C 1
ATOM 812 O O . TYR A 1 97 ? 8.728 -12.357 -16.477 1.00 94.69 97 TYR A O 1
ATOM 820 N N . LEU A 1 98 ? 7.955 -10.460 -17.377 1.00 94.88 98 LEU A N 1
ATOM 821 C CA . LEU A 1 98 ? 6.566 -10.735 -17.014 1.00 94.88 98 LEU A CA 1
ATOM 822 C C . LEU A 1 98 ? 6.015 -11.961 -17.752 1.00 94.88 98 LEU A C 1
ATOM 824 O O . LEU A 1 98 ? 5.274 -12.715 -17.134 1.00 94.88 98 LEU A O 1
ATOM 828 N N . LEU A 1 99 ? 6.402 -12.182 -19.014 1.00 95.50 99 LEU A N 1
ATOM 829 C CA . LEU A 1 99 ? 6.055 -13.395 -19.763 1.00 95.50 99 LEU A CA 1
ATOM 830 C C . LEU A 1 99 ? 6.658 -14.643 -19.107 1.00 95.50 99 LEU A C 1
ATOM 832 O O . LEU A 1 99 ? 5.911 -15.557 -18.772 1.00 95.50 99 LEU A O 1
ATOM 836 N N . GLU A 1 100 ? 7.965 -14.634 -18.822 1.00 92.62 100 GLU A N 1
ATOM 837 C CA . GLU A 1 100 ? 8.641 -15.725 -18.097 1.00 92.62 100 GLU A CA 1
ATOM 838 C C . GLU A 1 100 ? 7.947 -16.019 -16.755 1.00 92.62 100 GLU A C 1
ATOM 840 O O . GLU A 1 100 ? 7.662 -17.164 -16.431 1.00 92.62 100 GLU A O 1
ATOM 845 N N . TYR A 1 101 ? 7.608 -14.976 -15.991 1.00 91.19 101 TYR A N 1
ATOM 846 C CA . TYR A 1 101 ? 6.947 -15.116 -14.692 1.00 91.19 101 TYR A CA 1
ATOM 847 C C . TYR A 1 101 ? 5.532 -15.705 -14.777 1.00 91.19 101 TYR A C 1
ATOM 849 O O . TYR A 1 101 ? 5.066 -16.278 -13.799 1.00 91.19 101 TYR A O 1
ATOM 857 N N . THR A 1 102 ? 4.822 -15.513 -15.892 1.00 89.12 102 THR A N 1
ATOM 858 C CA . THR A 1 102 ? 3.480 -16.086 -16.089 1.00 89.12 102 THR A CA 1
ATOM 859 C C . THR A 1 102 ? 3.493 -17.522 -16.600 1.00 89.12 102 THR A C 1
ATOM 861 O O . THR A 1 102 ? 2.467 -18.192 -16.508 1.00 89.12 102 THR A O 1
ATOM 864 N N . GLU A 1 103 ? 4.609 -17.964 -17.180 1.00 86.19 103 GLU A N 1
ATOM 865 C CA . GLU A 1 103 ? 4.786 -19.328 -17.690 1.00 86.19 103 GLU A CA 1
ATOM 866 C C . GLU A 1 103 ? 5.247 -20.311 -16.596 1.00 86.19 103 GLU A C 1
ATOM 868 O O . GLU A 1 103 ? 4.975 -21.507 -16.716 1.00 86.19 103 GLU A O 1
ATOM 873 N N . ASP A 1 104 ? 5.882 -19.800 -15.535 1.00 62.28 104 ASP A N 1
ATOM 874 C CA . ASP A 1 104 ? 6.266 -20.522 -14.308 1.00 62.28 104 ASP A CA 1
ATOM 875 C C . ASP A 1 104 ? 5.118 -20.632 -13.277 1.00 62.28 104 ASP A C 1
ATOM 877 O O . ASP A 1 104 ? 5.002 -21.703 -12.629 1.00 62.28 104 ASP A O 1
#

Sequence (104 aa):
RLAEKLKQIWLQPDRGSAERLAQLIIEEYEGKYPEAMRCLEECLEDSLQFYNFPEIDKRRISSTNVLERTNREIRRRSRMVDVFPSVESYLRLVTCYLLEYTED

Nearest PDB structures (foldseek):
  6xg8-assembly1_B  TM=8.378E-01  e=4.795E-02  Acetivibrio thermocellus ATCC 27405
  6xgx-assembly1_B  TM=8.551E-01  e=9.398E-02  Acetivibrio thermocellus ATCC 27405
  6xgw-assembly1_B  TM=8.654E-01  e=1.112E-01  Acetivibrio thermocellus ATCC 27405

Secondary structure (DSSP, 8-state):
-HHHHHHHHHTSSSHHHHHHHHHHHHHHHTTT-HHHHHHH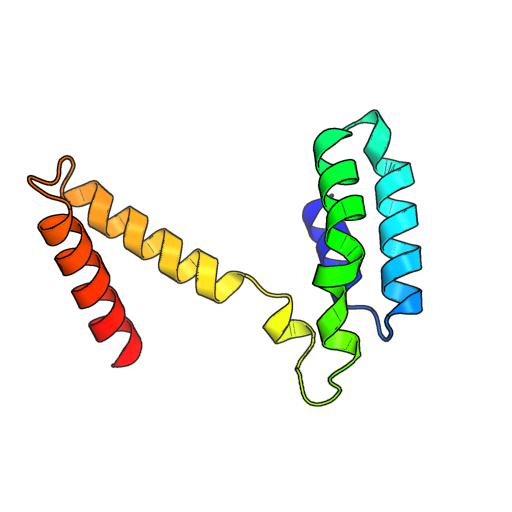HHTHHHHTGGGG-TTS-HHHHT--HHHHHHHHHHHHHHHTT-S-SSHHHHHHHHHHHHHHHHH-

Radius of gyration: 18.43 Å; Cα contacts (8 Å, |Δi|>4): 52; chains: 1; bounding box: 41×33×44 Å

Foldseek 3Di:
DLVVLLLVLLVDPAPVSSVVSLVVSLVVCCVPCVPVNVVCVVCVVVLNPCRVPPPDDSNVSSDCVVVVVLVVVLVVQVVVVVDDPDPVRSVVSSVVVVVVVVVD

Solvent-accessible surface area (backbone atoms only — not comparable to full-atom values): 6154 Å² total; per-residue (Å²): 117,63,69,62,54,57,54,50,29,62,64,41,96,44,62,69,59,17,52,55,48,45,52,54,48,32,70,74,36,33,92,80,39,47,70,63,32,48,52,47,60,76,44,41,67,72,74,51,52,62,68,80,38,87,87,56,57,50,76,62,73,71,47,56,66,65,61,53,51,53,52,49,50,51,54,56,60,52,59,76,60,76,69,72,96,42,71,69,57,49,48,50,55,50,51,54,50,52,51,56,64,71,75,108